Protein AF-A0A958P2V7-F1 (afdb_monomer_lite)

pLDDT: mean 95.71, std 6.63, range [56.59, 98.69]

Foldseek 3Di:
DPDDDPVNVVVVVLVVLVVVLVVLVVVLVVLVVQLVVLVVDPVSVVVNVVSVVVNVVSVVSNVVSVVVND

Secondary structure (DSSP, 8-state):
-----HHHHHHHHHHHHHHHHHHHHHHHHHHHHHHHHHHT-GGGHHHHHHHHHHHHHHHHHHHHHHHHH-

Sequence (70 aa):
MENITENEKRTLTQKLLEFQKTGLLSYGKYLTEQLEFASKSESRNAYKKYVEEQIIMNNQKIKEIDDKLQ

Radius of gyration: 17.43 Å; chains: 1; bounding box: 32×17×56 Å

Structure (mmCIF, N/CA/C/O backbone):
data_AF-A0A958P2V7-F1
#
_entry.id   AF-A0A958P2V7-F1
#
loop_
_atom_site.group_PDB
_atom_site.id
_atom_site.type_symbol
_atom_site.label_atom_id
_atom_site.label_alt_id
_atom_site.label_comp_id
_atom_site.label_asym_id
_atom_site.label_entity_id
_atom_site.label_seq_id
_atom_site.pdbx_PDB_ins_code
_atom_site.Cartn_x
_atom_site.Cartn_y
_atom_site.Cartn_z
_atom_site.occupancy
_atom_site.B_iso_or_equiv
_atom_site.auth_seq_id
_atom_site.auth_comp_id
_atom_site.auth_asym_id
_atom_site.auth_atom_id
_atom_site.pdbx_PDB_model_num
ATOM 1 N N . MET A 1 1 ? -8.731 -11.641 35.633 1.00 56.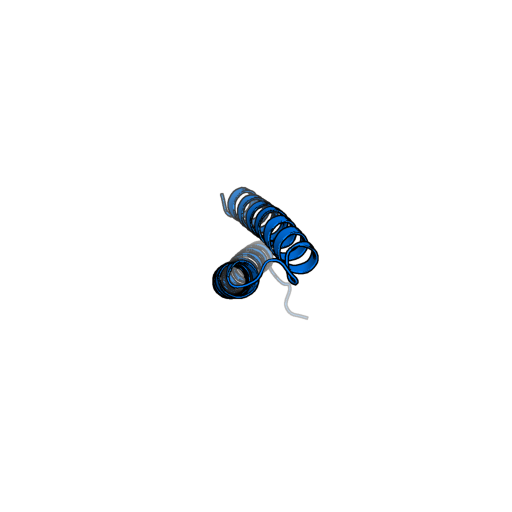59 1 MET A N 1
ATOM 2 C CA . MET A 1 1 ? -8.490 -11.014 34.318 1.00 56.59 1 MET A CA 1
ATOM 3 C C . MET A 1 1 ? -9.458 -9.859 34.223 1.00 56.59 1 MET A C 1
ATOM 5 O O . MET A 1 1 ? -10.634 -10.083 34.484 1.00 56.59 1 MET A O 1
ATOM 9 N N . GLU A 1 2 ? -8.977 -8.645 33.974 1.00 75.00 2 GLU A N 1
ATOM 10 C CA . GLU A 1 2 ? -9.877 -7.522 33.698 1.00 75.00 2 GLU A CA 1
ATOM 11 C C . GLU A 1 2 ? -10.702 -7.842 32.447 1.00 75.00 2 GLU A C 1
ATOM 13 O O . GLU A 1 2 ? -10.176 -8.358 31.458 1.00 75.00 2 GLU A O 1
ATOM 18 N N . ASN A 1 3 ? -12.011 -7.608 32.519 1.00 80.94 3 ASN A N 1
ATOM 19 C CA . ASN A 1 3 ? -12.905 -7.847 31.395 1.00 80.94 3 ASN A CA 1
ATOM 20 C C . ASN A 1 3 ? -12.724 -6.717 30.380 1.00 80.94 3 ASN A C 1
ATOM 22 O O . ASN A 1 3 ? -13.128 -5.589 30.648 1.00 80.94 3 ASN A O 1
ATOM 26 N N . ILE A 1 4 ? -12.139 -7.028 29.220 1.00 82.62 4 ILE A N 1
ATOM 27 C CA . ILE A 1 4 ? -12.036 -6.085 28.101 1.00 82.62 4 ILE A CA 1
ATOM 28 C C . ILE A 1 4 ? -13.447 -5.752 27.614 1.00 82.62 4 ILE A C 1
ATOM 30 O O . ILE A 1 4 ? -14.208 -6.640 27.218 1.00 82.62 4 ILE A O 1
ATOM 34 N N . THR A 1 5 ? -13.782 -4.470 27.610 1.00 91.81 5 THR A N 1
ATOM 35 C CA . THR A 1 5 ? -15.063 -3.963 27.124 1.00 91.81 5 THR A CA 1
ATOM 36 C C . THR A 1 5 ? -15.130 -3.999 25.595 1.00 91.81 5 THR A C 1
ATOM 38 O O . THR A 1 5 ? -14.127 -3.854 24.893 1.00 91.81 5 THR A O 1
ATOM 41 N N . GLU A 1 6 ? -16.335 -4.125 25.035 1.00 91.94 6 GLU A N 1
ATOM 42 C CA . GLU A 1 6 ? -16.535 -4.025 23.579 1.00 91.94 6 GLU A CA 1
ATOM 43 C C . GLU A 1 6 ? -16.073 -2.670 23.017 1.00 91.94 6 GLU A C 1
ATOM 45 O O . GLU A 1 6 ? -15.591 -2.581 21.887 1.00 91.94 6 GLU A O 1
ATOM 50 N N . ASN A 1 7 ? -16.136 -1.609 23.828 1.00 90.75 7 ASN A N 1
ATOM 51 C CA . ASN A 1 7 ? -15.644 -0.295 23.436 1.00 90.75 7 ASN A CA 1
ATOM 52 C C . ASN A 1 7 ? -14.112 -0.259 23.289 1.00 90.75 7 ASN A C 1
ATOM 54 O O . ASN A 1 7 ? -13.595 0.339 22.342 1.00 90.75 7 ASN A O 1
ATOM 58 N N . GLU A 1 8 ? -13.379 -0.922 24.185 1.00 93.12 8 GLU A N 1
ATOM 59 C CA . GLU A 1 8 ? -11.923 -1.062 24.079 1.00 93.12 8 GLU A CA 1
ATOM 60 C C . GLU A 1 8 ? -11.536 -1.896 22.858 1.00 93.12 8 GLU A C 1
ATOM 62 O O . GLU A 1 8 ? -10.652 -1.490 22.104 1.00 93.12 8 GLU A O 1
ATOM 67 N N . LYS A 1 9 ? -12.245 -3.003 22.589 1.00 93.19 9 LYS A N 1
ATOM 68 C CA . LYS A 1 9 ? -12.024 -3.808 21.374 1.00 93.19 9 LYS A CA 1
ATOM 69 C C . LYS A 1 9 ? -12.224 -2.988 20.103 1.00 93.19 9 LYS A C 1
ATOM 71 O O . LYS A 1 9 ? -11.385 -3.037 19.200 1.00 93.19 9 LYS A O 1
ATOM 76 N N . ARG A 1 10 ? -13.300 -2.197 20.040 1.00 93.06 10 ARG A N 1
ATOM 77 C CA . ARG A 1 10 ? -13.571 -1.297 18.911 1.00 93.06 10 ARG A CA 1
ATOM 78 C C . ARG A 1 10 ? -12.459 -0.263 18.739 1.00 93.06 10 ARG A C 1
ATOM 80 O O . ARG A 1 10 ? -11.954 -0.096 17.634 1.00 93.06 10 ARG A O 1
ATOM 87 N N . THR A 1 11 ? -12.032 0.364 19.833 1.00 95.06 11 THR A N 1
ATOM 88 C CA . THR A 1 11 ? -10.956 1.370 19.825 1.00 95.06 11 THR A CA 1
ATOM 89 C C . THR A 1 11 ? -9.635 0.776 19.329 1.00 95.06 11 THR A C 1
ATOM 91 O O . THR A 1 11 ? -8.946 1.377 18.508 1.00 95.06 11 THR A O 1
ATOM 94 N N . LEU A 1 12 ? -9.272 -0.421 19.799 1.00 96.19 12 LEU A N 1
ATOM 95 C CA . LEU A 1 12 ? -8.063 -1.117 19.354 1.00 96.19 12 LEU A CA 1
ATOM 96 C C . LEU A 1 12 ? -8.142 -1.514 17.878 1.00 96.19 12 LEU A C 1
ATOM 98 O O . LEU A 1 12 ? -7.154 -1.382 17.159 1.00 96.19 12 LEU A O 1
ATOM 102 N N . THR A 1 13 ? -9.317 -1.946 17.418 1.00 96.06 13 THR A N 1
ATOM 103 C CA . THR A 1 13 ? -9.552 -2.277 16.007 1.00 96.06 13 THR A CA 1
ATOM 104 C C . THR A 1 13 ? -9.365 -1.050 15.116 1.00 96.06 13 THR A C 1
ATOM 106 O O . THR A 1 13 ? -8.654 -1.132 14.119 1.00 96.06 13 THR A O 1
ATOM 109 N N . GLN A 1 14 ? -9.919 0.104 15.503 1.00 96.94 14 GLN A N 1
ATOM 110 C CA . GLN A 1 14 ? -9.719 1.367 14.781 1.00 96.94 14 GLN A CA 1
ATOM 111 C C . GLN A 1 14 ? -8.237 1.750 14.710 1.00 96.94 14 GLN A C 1
ATOM 113 O O . GLN A 1 14 ? -7.712 1.963 13.620 1.00 96.94 14 GLN A O 1
ATOM 118 N N . LYS A 1 15 ? -7.525 1.728 15.845 1.00 97.94 15 LYS A N 1
ATOM 119 C CA . LYS A 1 15 ? -6.083 2.033 15.886 1.00 97.94 15 LYS A CA 1
ATOM 120 C C . LYS A 1 15 ? -5.253 1.092 15.013 1.00 97.94 15 LYS A C 1
ATOM 122 O O . LYS A 1 15 ? -4.298 1.524 14.372 1.00 97.94 15 LYS A O 1
ATOM 127 N N . LEU A 1 16 ? -5.602 -0.195 14.979 1.00 98.12 16 LEU A N 1
ATOM 128 C CA . LEU A 1 16 ? -4.934 -1.168 14.118 1.00 98.12 16 LEU A CA 1
ATOM 129 C C . LEU A 1 16 ? -5.138 -0.831 12.636 1.00 98.12 16 LEU A C 1
ATOM 131 O O . LEU A 1 16 ? -4.175 -0.856 11.872 1.00 98.12 16 LEU A O 1
ATOM 135 N N . LEU A 1 17 ? -6.367 -0.497 12.239 1.00 98.19 17 LEU A N 1
ATOM 136 C CA . LEU A 1 17 ? -6.692 -0.113 10.864 1.00 98.19 17 LEU A CA 1
ATOM 137 C C . LEU A 1 17 ? -5.958 1.174 10.450 1.00 98.19 17 LEU A C 1
ATOM 139 O O . LEU A 1 17 ? -5.351 1.218 9.380 1.00 98.19 17 LEU A O 1
ATOM 143 N N . GLU A 1 18 ? -5.920 2.191 11.313 1.00 98.25 18 GLU A N 1
ATOM 144 C CA . GLU A 1 18 ? -5.161 3.432 11.086 1.00 98.25 18 GLU A CA 1
ATOM 145 C C . GLU A 1 18 ? -3.652 3.176 10.934 1.00 98.25 18 GLU A C 1
ATOM 147 O O . GLU A 1 18 ? -2.995 3.723 10.038 1.00 98.25 18 GLU A O 1
ATOM 152 N N . PHE A 1 19 ? -3.093 2.304 11.777 1.00 98.31 19 PHE A N 1
ATOM 153 C CA . PHE A 1 19 ? -1.694 1.897 11.689 1.00 98.31 19 PHE A CA 1
ATOM 154 C C . PHE A 1 19 ? -1.399 1.176 10.365 1.00 98.31 19 PHE A C 1
ATOM 156 O O . PHE A 1 19 ? -0.443 1.519 9.666 1.00 98.31 19 PHE A O 1
ATOM 163 N N . GLN A 1 20 ? -2.252 0.225 9.973 1.00 98.38 20 GLN A N 1
ATOM 164 C CA . GLN A 1 20 ? -2.136 -0.478 8.694 1.00 98.38 20 GLN A CA 1
ATOM 165 C C . GLN A 1 20 ? -2.209 0.492 7.508 1.00 98.38 20 GLN A C 1
ATOM 167 O O . GLN A 1 20 ? -1.361 0.427 6.615 1.00 98.38 20 GLN A O 1
ATOM 172 N N . LYS A 1 21 ? -3.157 1.441 7.525 1.00 98.44 21 LYS A N 1
ATOM 173 C CA . LYS A 1 21 ? -3.271 2.489 6.502 1.00 98.44 21 LYS A CA 1
ATOM 174 C C . LYS A 1 21 ? -1.989 3.312 6.395 1.00 98.44 21 LYS A C 1
ATOM 176 O O . LYS A 1 21 ? -1.506 3.552 5.291 1.00 98.44 21 LYS A O 1
ATOM 181 N N . THR A 1 22 ? -1.398 3.697 7.524 1.00 98.50 22 THR A N 1
ATOM 182 C CA . THR A 1 22 ? -0.135 4.455 7.556 1.00 98.50 22 THR A CA 1
ATOM 183 C C . THR A 1 22 ? 1.008 3.689 6.879 1.00 98.50 22 THR A C 1
ATOM 185 O O . THR A 1 22 ? 1.780 4.266 6.104 1.00 98.50 22 THR A O 1
ATOM 188 N N . GLY A 1 23 ? 1.085 2.374 7.109 1.00 98.62 23 GLY A N 1
ATOM 189 C CA . GLY A 1 23 ? 2.036 1.495 6.430 1.00 98.62 23 GLY A CA 1
ATOM 190 C C . GLY A 1 23 ? 1.817 1.448 4.915 1.00 98.62 23 GLY A C 1
ATOM 191 O O . GLY A 1 23 ? 2.762 1.651 4.153 1.00 98.62 23 GLY A O 1
ATOM 192 N N . LEU A 1 24 ? 0.572 1.260 4.470 1.00 98.62 24 LEU A N 1
ATOM 193 C CA . LEU A 1 24 ? 0.223 1.194 3.043 1.00 98.62 24 LEU A CA 1
ATOM 194 C C . LEU A 1 24 ? 0.465 2.521 2.309 1.00 98.62 24 LEU A C 1
ATOM 196 O O . LEU A 1 24 ? 0.909 2.522 1.162 1.00 98.62 24 LEU A O 1
ATOM 200 N N . LEU A 1 25 ? 0.224 3.661 2.961 1.00 98.62 25 LEU A N 1
ATOM 201 C CA . LEU A 1 25 ? 0.547 4.976 2.400 1.00 98.62 25 LEU A CA 1
ATOM 202 C C . LEU A 1 25 ? 2.058 5.148 2.2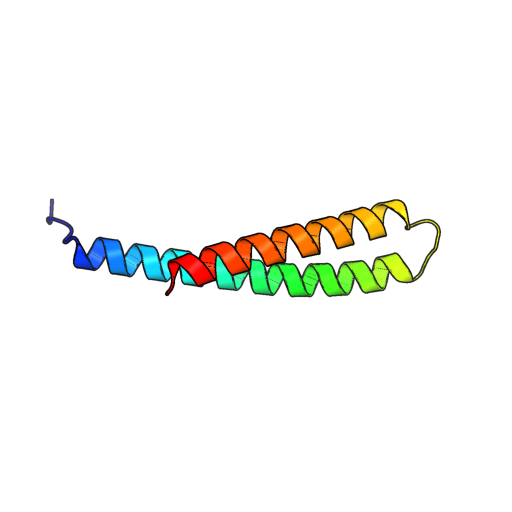08 1.00 98.62 25 LEU A C 1
ATOM 204 O O . LEU A 1 25 ? 2.501 5.656 1.178 1.00 98.62 25 LEU A O 1
ATOM 208 N N . SER A 1 26 ? 2.857 4.700 3.178 1.00 98.62 26 SER A N 1
ATOM 209 C CA . SER A 1 26 ? 4.322 4.740 3.079 1.00 98.62 26 SER A CA 1
ATOM 210 C C . SER A 1 26 ? 4.834 3.804 1.984 1.00 98.62 26 SER A C 1
ATOM 212 O O . SER A 1 26 ? 5.681 4.193 1.182 1.00 98.62 26 SER A O 1
ATOM 214 N N . TYR A 1 27 ? 4.267 2.601 1.888 1.00 98.69 27 TYR A N 1
ATOM 215 C CA . TYR A 1 27 ? 4.600 1.659 0.825 1.00 98.69 27 TYR A CA 1
ATOM 216 C C . TYR A 1 27 ? 4.205 2.184 -0.563 1.00 98.69 27 TYR A C 1
ATOM 218 O O . TYR A 1 27 ? 4.980 2.059 -1.506 1.00 98.69 27 TYR A O 1
ATOM 226 N N . GLY A 1 28 ? 3.059 2.860 -0.688 1.00 98.69 28 GLY A N 1
ATOM 227 C CA . GLY A 1 28 ? 2.641 3.513 -1.933 1.00 98.69 28 GLY A CA 1
ATOM 228 C C . GLY A 1 28 ? 3.630 4.579 -2.421 1.00 98.69 28 GLY A C 1
ATOM 229 O O . GLY A 1 28 ? 3.921 4.651 -3.618 1.00 98.69 28 GLY A O 1
ATOM 230 N N . LYS A 1 29 ? 4.212 5.365 -1.503 1.00 98.62 29 LYS A N 1
ATOM 231 C CA . LYS A 1 29 ? 5.287 6.321 -1.837 1.00 98.62 29 LYS A CA 1
ATOM 232 C C . LYS A 1 29 ? 6.516 5.601 -2.387 1.00 98.62 29 LYS A C 1
ATOM 234 O O . LYS A 1 29 ? 6.981 5.941 -3.469 1.00 98.62 29 LYS A O 1
ATOM 239 N N . TYR A 1 30 ? 6.967 4.554 -1.698 1.00 98.69 30 TYR A N 1
ATOM 240 C CA . TYR A 1 30 ? 8.076 3.722 -2.164 1.00 98.69 30 TYR A CA 1
ATOM 241 C C . TYR A 1 30 ? 7.809 3.133 -3.560 1.00 98.69 30 TYR A C 1
ATOM 243 O O . TYR A 1 30 ? 8.661 3.218 -4.440 1.00 98.69 30 TYR A O 1
ATOM 251 N N . LEU A 1 31 ? 6.616 2.585 -3.804 1.00 98.62 31 LEU A N 1
ATOM 252 C CA . LEU A 1 31 ? 6.251 2.039 -5.114 1.00 98.62 31 LEU A CA 1
ATOM 253 C C . LEU A 1 31 ? 6.279 3.101 -6.221 1.00 98.62 31 LEU A C 1
ATOM 255 O O . LEU A 1 31 ? 6.679 2.803 -7.343 1.00 98.62 31 LEU A O 1
ATOM 259 N N . THR A 1 32 ? 5.908 4.342 -5.906 1.00 98.44 32 THR A N 1
ATOM 260 C CA . THR A 1 32 ? 5.987 5.464 -6.854 1.00 98.44 32 THR A CA 1
ATOM 261 C C . THR A 1 32 ? 7.437 5.748 -7.254 1.00 98.44 32 THR A C 1
ATOM 263 O O . THR A 1 32 ? 7.739 5.869 -8.441 1.00 98.44 32 THR A O 1
ATOM 266 N N . GLU A 1 33 ? 8.359 5.769 -6.289 1.00 98.44 33 GLU A N 1
ATOM 267 C CA . GLU A 1 33 ? 9.798 5.922 -6.549 1.00 98.44 33 GLU A CA 1
ATOM 268 C C . GLU A 1 33 ? 10.352 4.746 -7.373 1.00 98.44 33 GLU A C 1
ATOM 270 O O . GLU A 1 33 ? 11.135 4.936 -8.309 1.00 98.44 33 GLU A O 1
ATOM 275 N N . GLN A 1 34 ? 9.909 3.519 -7.074 1.00 98.38 34 GLN A N 1
ATOM 276 C CA . GLN A 1 34 ? 10.287 2.332 -7.844 1.00 98.38 34 GLN A CA 1
ATOM 277 C C . GLN A 1 34 ? 9.766 2.381 -9.280 1.00 98.38 34 GLN A C 1
ATOM 279 O O . GLN A 1 34 ? 10.474 1.958 -10.195 1.00 98.38 34 GLN A O 1
ATOM 284 N N . LEU A 1 35 ? 8.565 2.917 -9.499 1.00 98.31 35 LEU A N 1
ATOM 285 C CA . LEU A 1 35 ? 7.988 3.069 -10.829 1.00 98.31 35 LEU A CA 1
ATOM 286 C C . LEU A 1 35 ? 8.780 4.079 -11.665 1.00 98.31 35 LEU A C 1
ATOM 288 O O . LEU A 1 35 ? 9.064 3.825 -12.840 1.00 98.31 35 LEU A O 1
ATOM 292 N N . GLU A 1 36 ? 9.183 5.196 -11.055 1.00 98.12 36 GLU A N 1
ATOM 293 C CA . GLU A 1 36 ? 10.052 6.183 -11.694 1.00 98.12 36 GLU A CA 1
ATOM 294 C C . GLU A 1 36 ? 11.403 5.555 -12.062 1.00 98.12 36 GLU A C 1
ATOM 296 O O . GLU A 1 36 ? 11.868 5.679 -13.196 1.00 98.12 36 GLU A O 1
ATOM 301 N N . PHE A 1 37 ? 12.016 4.813 -11.135 1.00 97.19 37 PHE A N 1
ATOM 302 C CA . PHE A 1 37 ? 13.258 4.089 -11.393 1.00 97.19 37 PHE A CA 1
ATOM 303 C C . PHE A 1 37 ? 13.110 3.055 -12.517 1.00 97.19 37 PHE A C 1
ATOM 305 O O . PHE A 1 37 ? 13.965 2.984 -13.404 1.00 97.19 37 PHE A O 1
ATOM 312 N N . ALA A 1 38 ? 12.050 2.247 -12.506 1.00 97.31 38 ALA A N 1
ATOM 313 C CA . ALA A 1 38 ? 11.813 1.222 -13.517 1.00 97.31 38 ALA A CA 1
ATOM 314 C C . ALA A 1 38 ? 11.574 1.840 -14.903 1.00 97.31 38 ALA A C 1
ATOM 316 O O . ALA A 1 38 ? 12.041 1.307 -15.905 1.00 97.31 38 ALA A O 1
ATOM 317 N N . SER A 1 39 ? 10.932 3.009 -14.958 1.00 96.00 39 SER A N 1
ATOM 318 C CA . SER A 1 39 ? 10.636 3.723 -16.205 1.00 96.00 39 SER A CA 1
ATOM 319 C C . SER A 1 39 ? 11.867 4.326 -16.892 1.00 96.00 39 SER A C 1
ATOM 321 O O . SER A 1 39 ? 11.778 4.710 -18.053 1.00 96.00 39 SER A O 1
ATOM 323 N N . LYS A 1 40 ? 13.029 4.374 -16.224 1.00 97.31 40 LYS A N 1
ATOM 324 C CA . LYS A 1 40 ? 14.286 4.903 -16.793 1.00 97.31 40 LYS A CA 1
ATOM 325 C C . LYS A 1 40 ? 14.980 3.949 -17.771 1.00 97.31 40 LYS A C 1
ATOM 327 O O . LYS A 1 40 ? 15.995 4.322 -18.351 1.00 97.31 40 LYS A O 1
ATOM 332 N N . SER A 1 41 ? 14.509 2.710 -17.931 1.00 96.38 41 SER A N 1
ATOM 333 C CA . SER A 1 41 ? 15.141 1.751 -18.840 1.00 96.38 41 SER A CA 1
ATOM 334 C C . SER A 1 41 ? 14.164 0.700 -19.356 1.00 96.38 41 S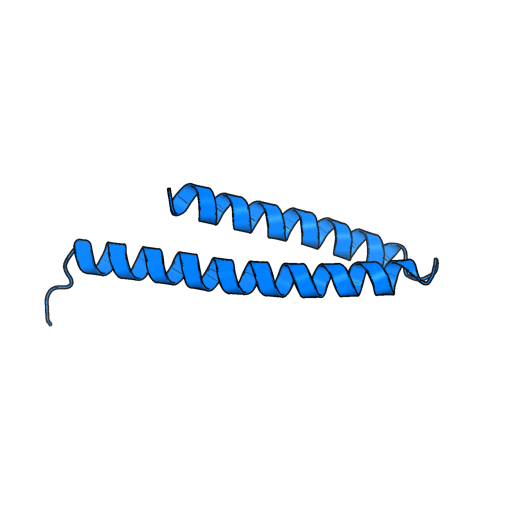ER A C 1
ATOM 336 O O . SER A 1 41 ? 13.489 0.036 -18.573 1.00 96.38 41 SER A O 1
ATOM 338 N N . GLU A 1 42 ? 14.153 0.482 -20.672 1.00 94.50 42 GLU A N 1
ATOM 339 C CA . GLU A 1 42 ? 13.310 -0.538 -21.313 1.00 94.50 42 GLU A CA 1
ATOM 340 C C . GLU A 1 42 ? 13.626 -1.963 -20.839 1.00 94.50 42 GLU A C 1
ATOM 342 O O . GLU A 1 42 ? 12.729 -2.799 -20.744 1.00 94.50 42 GLU A O 1
ATOM 347 N N . SER A 1 43 ? 14.874 -2.238 -20.445 1.00 96.44 43 SER A N 1
ATOM 348 C CA . SER A 1 43 ? 15.268 -3.550 -19.909 1.00 96.44 43 SER A CA 1
ATOM 349 C C . SER A 1 43 ? 14.570 -3.901 -18.591 1.00 96.44 43 SER A C 1
ATOM 351 O O . SER A 1 43 ? 14.555 -5.063 -18.189 1.00 96.44 43 SER A O 1
ATOM 353 N N . ARG A 1 44 ? 13.944 -2.922 -17.925 1.00 96.75 44 ARG A N 1
ATOM 354 C CA . ARG A 1 44 ? 13.214 -3.097 -16.662 1.00 96.75 44 ARG A CA 1
ATOM 355 C C . ARG A 1 44 ? 11.705 -3.194 -16.859 1.00 96.75 44 ARG A C 1
ATOM 357 O O . ARG A 1 44 ? 10.974 -3.153 -15.875 1.00 96.75 4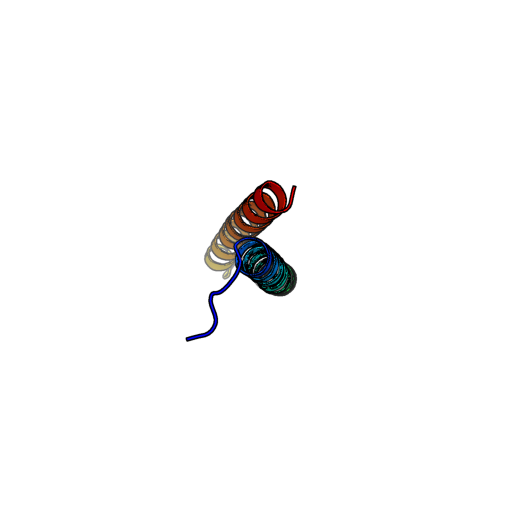4 ARG A O 1
ATOM 364 N N . ASN A 1 45 ? 11.213 -3.344 -18.090 1.00 96.62 45 ASN A N 1
ATOM 365 C CA . ASN A 1 45 ? 9.775 -3.324 -18.370 1.00 96.62 45 ASN A CA 1
ATOM 366 C C . ASN A 1 45 ? 8.983 -4.389 -17.583 1.00 96.62 45 ASN A C 1
ATOM 368 O O . ASN A 1 45 ? 7.879 -4.123 -17.120 1.00 96.62 45 ASN A O 1
ATOM 372 N N . ALA A 1 46 ? 9.554 -5.579 -17.365 1.00 97.88 46 ALA A N 1
ATOM 373 C CA . ALA A 1 46 ? 8.921 -6.605 -16.530 1.00 97.88 46 ALA A CA 1
ATOM 374 C C . ALA A 1 46 ? 8.775 -6.153 -15.065 1.00 97.88 46 ALA A C 1
ATOM 376 O O . ALA A 1 46 ? 7.708 -6.299 -14.475 1.00 97.88 46 ALA A O 1
ATOM 377 N N . TYR A 1 47 ? 9.821 -5.541 -14.500 1.00 98.19 47 TYR A N 1
ATOM 378 C CA . TYR A 1 47 ? 9.771 -4.976 -13.151 1.00 98.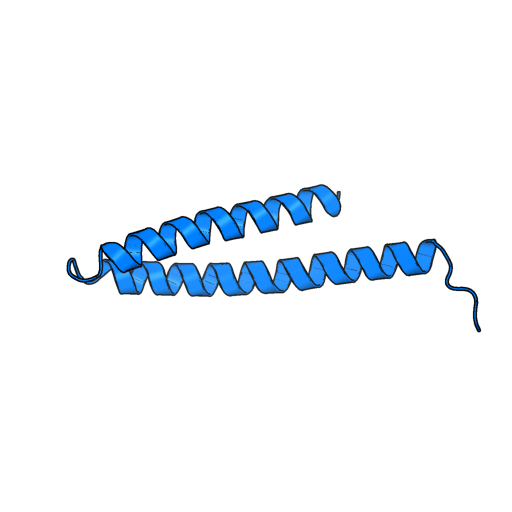19 47 TYR A CA 1
ATOM 379 C C . TYR A 1 47 ? 8.800 -3.794 -13.067 1.00 98.19 47 TYR A C 1
ATOM 381 O O . TYR A 1 47 ? 8.039 -3.700 -12.112 1.00 98.19 47 TYR A O 1
ATOM 389 N N . LYS A 1 48 ? 8.763 -2.934 -14.092 1.00 98.44 48 LYS A N 1
ATOM 390 C CA . LYS A 1 48 ? 7.802 -1.830 -14.190 1.00 98.44 48 LYS A CA 1
ATOM 391 C C . LYS A 1 48 ? 6.359 -2.331 -14.062 1.00 98.44 48 LYS A C 1
ATOM 393 O O . LYS A 1 48 ? 5.636 -1.836 -13.206 1.00 98.44 48 LYS A O 1
ATOM 398 N N . LYS A 1 49 ? 5.978 -3.344 -14.850 1.00 98.38 49 LYS A N 1
ATOM 399 C CA . LYS A 1 49 ? 4.635 -3.951 -14.798 1.00 98.38 49 LYS A CA 1
ATOM 400 C C . LYS A 1 49 ? 4.308 -4.509 -13.416 1.00 98.38 49 LYS A C 1
ATOM 402 O O . LYS A 1 49 ? 3.235 -4.250 -12.887 1.00 98.38 49 LYS A O 1
ATOM 407 N N . TYR A 1 50 ? 5.260 -5.210 -12.803 1.00 98.44 50 TYR A N 1
ATOM 408 C CA . TYR A 1 50 ? 5.100 -5.700 -11.436 1.00 98.44 50 TYR A CA 1
ATOM 409 C C . TYR A 1 50 ? 4.836 -4.557 -10.441 1.00 98.44 50 TYR A C 1
ATOM 411 O O . TYR A 1 50 ? 3.930 -4.651 -9.618 1.00 98.44 50 TYR A O 1
ATOM 419 N N . VAL A 1 51 ? 5.593 -3.458 -10.521 1.00 98.50 51 VAL A N 1
ATOM 420 C CA . VAL A 1 51 ? 5.392 -2.296 -9.641 1.00 98.50 51 VAL A CA 1
ATOM 421 C C . VAL A 1 51 ? 4.017 -1.657 -9.872 1.00 98.50 51 VAL A C 1
ATOM 423 O O . VAL A 1 51 ? 3.344 -1.317 -8.901 1.00 98.50 51 VAL A O 1
ATOM 426 N N . GLU A 1 52 ? 3.564 -1.539 -11.122 1.00 98.56 52 GLU A N 1
ATOM 427 C CA . GLU A 1 52 ? 2.221 -1.039 -11.458 1.00 98.56 52 GLU A CA 1
ATOM 428 C C . GLU A 1 52 ? 1.115 -1.913 -10.838 1.00 98.56 52 GLU A C 1
ATOM 430 O O . GLU A 1 52 ? 0.188 -1.390 -10.216 1.00 98.56 52 GLU A O 1
ATOM 435 N N . GLU A 1 53 ? 1.241 -3.239 -10.918 1.00 98.69 53 GLU A N 1
ATOM 436 C CA . GLU A 1 53 ? 0.319 -4.180 -10.270 1.00 98.69 53 GLU A CA 1
ATOM 437 C C . GLU A 1 53 ? 0.321 -4.024 -8.743 1.00 98.69 53 GLU A C 1
ATOM 439 O O . GLU A 1 53 ? -0.744 -3.967 -8.121 1.00 98.69 53 GLU A O 1
ATOM 444 N N . GLN A 1 54 ? 1.498 -3.881 -8.123 1.00 98.62 54 GLN A N 1
ATOM 445 C CA . GLN A 1 54 ? 1.598 -3.654 -6.679 1.00 98.62 54 GLN A CA 1
ATOM 446 C C . GLN A 1 54 ? 0.946 -2.335 -6.247 1.00 98.62 54 GLN A C 1
ATOM 448 O O . GLN A 1 54 ? 0.320 -2.291 -5.188 1.00 98.62 54 GLN A O 1
ATOM 453 N N . ILE A 1 55 ? 1.031 -1.274 -7.058 1.00 98.69 55 ILE A N 1
ATOM 454 C CA . ILE A 1 55 ? 0.343 -0.001 -6.787 1.00 98.69 55 ILE A CA 1
ATOM 455 C C . ILE A 1 55 ? -1.173 -0.209 -6.775 1.00 98.69 55 ILE A C 1
ATOM 457 O O . ILE A 1 55 ? -1.846 0.253 -5.851 1.00 98.69 55 ILE A O 1
ATOM 461 N N . ILE A 1 56 ? -1.713 -0.938 -7.757 1.00 98.62 56 ILE A N 1
ATOM 462 C CA . ILE A 1 56 ? -3.148 -1.253 -7.824 1.00 98.62 56 ILE A CA 1
ATOM 463 C C . ILE A 1 56 ? -3.579 -2.023 -6.572 1.00 98.62 56 ILE A C 1
ATOM 465 O O . ILE A 1 56 ? -4.531 -1.620 -5.900 1.00 98.62 56 ILE A O 1
ATOM 469 N N . MET A 1 57 ? -2.848 -3.080 -6.211 1.00 98.62 57 MET A N 1
ATOM 470 C CA . MET A 1 57 ? -3.145 -3.889 -5.025 1.00 98.62 57 MET A CA 1
ATOM 471 C C . MET A 1 57 ? -3.048 -3.079 -3.724 1.00 98.62 57 MET A C 1
ATOM 473 O O . MET A 1 57 ? -3.878 -3.238 -2.829 1.00 98.62 57 MET A O 1
ATOM 477 N N . ASN A 1 58 ? -2.051 -2.198 -3.597 1.00 98.69 58 ASN A N 1
ATOM 478 C CA . ASN A 1 58 ? -1.894 -1.334 -2.428 1.00 98.69 58 ASN A CA 1
ATOM 479 C C . ASN A 1 58 ? -3.074 -0.364 -2.287 1.00 98.69 58 ASN A C 1
ATOM 481 O O . ASN A 1 58 ? -3.637 -0.227 -1.202 1.00 98.69 58 ASN A O 1
ATOM 485 N N . ASN A 1 59 ? -3.492 0.258 -3.391 1.00 98.62 59 ASN A N 1
ATOM 486 C CA . ASN A 1 59 ? -4.621 1.186 -3.403 1.00 98.62 59 ASN A CA 1
ATOM 487 C C . ASN A 1 59 ? -5.950 0.485 -3.086 1.00 98.62 59 ASN A C 1
ATOM 489 O O . ASN A 1 59 ? -6.773 1.045 -2.363 1.00 98.62 59 ASN A O 1
ATOM 493 N N . GLN A 1 60 ? -6.143 -0.750 -3.560 1.00 98.69 60 GLN A N 1
ATOM 494 C CA . GLN A 1 60 ? -7.301 -1.571 -3.187 1.00 98.69 60 GLN A CA 1
ATOM 495 C C . GLN A 1 60 ? -7.344 -1.825 -1.675 1.00 98.69 60 GLN A C 1
ATOM 497 O O . GLN A 1 60 ? -8.370 -1.576 -1.048 1.00 98.69 60 GLN A O 1
ATOM 502 N N . LYS A 1 61 ? -6.218 -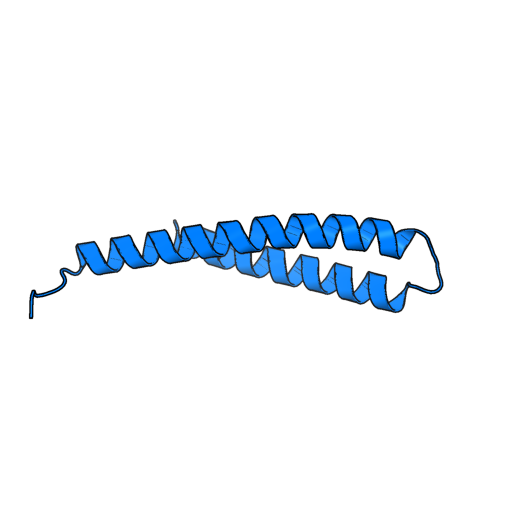2.213 -1.064 1.00 98.62 61 LYS A N 1
ATOM 503 C CA . LYS A 1 61 ? -6.133 -2.419 0.392 1.00 98.62 61 LYS A CA 1
ATOM 504 C C . LYS A 1 61 ? -6.401 -1.144 1.190 1.00 98.62 61 LYS A C 1
ATOM 506 O O . LYS A 1 61 ? -7.058 -1.205 2.224 1.00 98.62 61 LYS A O 1
ATOM 511 N N . ILE A 1 62 ? -5.910 0.009 0.726 1.00 98.50 62 ILE A N 1
ATOM 512 C CA . ILE A 1 62 ? -6.207 1.301 1.367 1.00 98.50 62 ILE A CA 1
ATOM 513 C C . ILE A 1 62 ? -7.712 1.563 1.332 1.00 98.50 62 ILE A C 1
ATOM 515 O O . ILE A 1 62 ? -8.287 1.889 2.365 1.00 98.50 62 ILE A O 1
ATOM 519 N N . LYS A 1 63 ? -8.355 1.357 0.176 1.00 98.44 63 LYS A N 1
ATOM 520 C CA . LYS A 1 63 ? -9.803 1.524 0.036 1.00 98.44 63 LYS A CA 1
ATOM 521 C C . LYS A 1 63 ? -10.582 0.598 0.975 1.00 98.44 63 LYS A C 1
ATOM 523 O O . LYS A 1 63 ? -11.500 1.054 1.637 1.00 98.44 63 LYS A O 1
ATOM 528 N N . GLU A 1 64 ? -10.194 -0.671 1.085 1.00 98.44 64 GLU A N 1
ATOM 529 C CA . GLU A 1 64 ? -10.827 -1.618 2.017 1.00 98.44 64 GLU A CA 1
ATOM 530 C C . GLU A 1 64 ? -10.697 -1.198 3.487 1.00 98.44 64 GLU A C 1
ATOM 532 O O . GLU A 1 64 ? -11.591 -1.476 4.285 1.00 98.44 64 GLU A O 1
ATOM 537 N N . ILE A 1 65 ? -9.580 -0.572 3.870 1.00 98.12 65 ILE A N 1
ATOM 538 C CA . ILE A 1 65 ? -9.409 -0.029 5.222 1.00 98.12 65 ILE A CA 1
ATOM 539 C C . ILE A 1 65 ? -10.274 1.215 5.414 1.00 98.12 65 ILE A C 1
ATOM 541 O O . ILE A 1 65 ? -10.912 1.342 6.455 1.00 98.12 65 ILE A O 1
ATOM 545 N N . ASP A 1 66 ? -10.331 2.099 4.421 1.00 97.75 66 ASP A N 1
ATOM 546 C CA . ASP A 1 66 ? -11.161 3.303 4.476 1.00 97.75 66 ASP A CA 1
ATOM 547 C C . ASP A 1 66 ? -12.645 2.956 4.591 1.00 97.75 66 ASP A C 1
ATOM 549 O O . ASP A 1 66 ? -13.330 3.516 5.442 1.00 97.75 66 ASP A O 1
ATOM 553 N N . ASP A 1 67 ? -13.107 1.955 3.839 1.00 97.69 67 ASP A N 1
ATOM 554 C CA . ASP A 1 67 ? -14.473 1.428 3.916 1.00 97.69 67 ASP A CA 1
ATOM 555 C C . ASP A 1 67 ? -14.779 0.816 5.310 1.00 97.69 67 ASP A C 1
ATOM 557 O O . ASP A 1 67 ? -15.932 0.795 5.731 1.00 97.69 67 ASP A O 1
ATOM 561 N N . LYS A 1 68 ? -13.766 0.340 6.059 1.00 96.12 68 LYS A N 1
ATOM 562 C CA . LYS A 1 68 ? -13.906 -0.180 7.443 1.00 96.12 68 LYS A CA 1
ATOM 563 C C . LYS A 1 68 ? -13.793 0.889 8.534 1.00 96.12 68 LYS A C 1
ATOM 565 O O . LYS A 1 68 ? -14.127 0.605 9.684 1.00 96.12 68 LYS A O 1
ATOM 570 N N . LEU A 1 69 ? -13.231 2.053 8.210 1.00 92.31 69 LEU A N 1
ATOM 571 C CA . LEU A 1 69 ? -13.072 3.183 9.130 1.00 92.31 69 LEU A CA 1
ATOM 572 C C . LEU A 1 69 ? -14.251 4.168 9.070 1.00 92.31 69 LEU A C 1
ATOM 574 O O . LEU A 1 69 ? -14.339 5.028 9.948 1.00 92.31 69 LEU A O 1
ATOM 578 N N . GLN A 1 70 ? -15.117 4.052 8.057 1.00 78.44 70 GLN A N 1
ATOM 579 C CA . GLN A 1 70 ? -16.417 4.733 7.974 1.00 78.44 70 GLN A CA 1
ATOM 580 C C . GLN A 1 70 ? -17.400 4.205 9.023 1.00 78.44 70 GLN A C 1
ATOM 582 O O . GLN A 1 70 ? -18.143 5.047 9.576 1.00 78.44 70 GLN A O 1
#